Protein AF-A0A534W3M5-F1 (afdb_monomer_lite)

Foldseek 3Di:
DDDDDDDDDDDDDDDDPDDPPDDDDDDPPPPQDWAAFLQGIDGPVQQWAEDAEDALDWDFACSVVVPDPDPPVVVVSLVVSLVVLLVVVVVPHAEYEYAQEPFTDDDSVSRNSSCVSRVRTYHYHYDFDDCVTGCVVVVVVD

pLDDT: mean 82.83, std 19.69, range [33.22, 98.88]

Secondary structure (DSSP, 8-state):
----------PPPP-------PPPP---------EEETTEEE-GGG--SEESS--S----TTHHHHSTT-HHHHHHHHHHHHHHHHHHHHTT--EEEE---TTTT--HHHHHHHHHHH--EEEEP-S---TTTSTHHHHHH-

Sequence (142 aa):
MAAPHDHASGRQPSRRKGVLTAAPGPRSRARMKTVQTVTGPCAPSELGTTLMHEHLMIGWPGWEAEAPADRAARREHAKRCVDRMLELRDLGLATFLDPCPIDLGRDVELMAEVAQATGVRIVCATGLYKEDQGAPAYFKFR

Structure (mmCIF, N/CA/C/O backbone):
data_AF-A0A534W3M5-F1
#
_entry.id   AF-A0A534W3M5-F1
#
loop_
_atom_site.group_PDB
_atom_site.id
_atom_site.type_symbol
_atom_site.label_atom_id
_atom_site.label_alt_id
_atom_site.label_comp_id
_atom_site.label_asym_id
_atom_site.label_entity_id
_atom_site.label_seq_id
_atom_site.pdbx_PDB_ins_code
_atom_site.Cartn_x
_atom_site.Cartn_y
_atom_site.Cartn_z
_atom_site.occupancy
_atom_site.B_iso_or_equiv
_atom_site.auth_seq_id
_atom_site.auth_comp_id
_atom_site.auth_asym_id
_atom_site.auth_atom_id
_atom_site.pdbx_PDB_model_num
ATOM 1 N N . MET A 1 1 ? 29.328 22.427 104.142 1.00 42.00 1 MET A N 1
ATOM 2 C CA . MET A 1 1 ? 27.958 21.937 104.405 1.00 42.00 1 MET A CA 1
ATOM 3 C C . MET A 1 1 ? 27.104 22.255 103.185 1.00 42.00 1 MET A C 1
ATOM 5 O O . MET A 1 1 ? 27.089 23.404 102.772 1.00 42.00 1 MET A O 1
ATOM 9 N N . ALA A 1 2 ? 26.509 21.229 102.569 1.00 36.62 2 ALA A N 1
ATOM 10 C CA . ALA A 1 2 ? 25.504 21.318 101.495 1.00 36.62 2 ALA A CA 1
ATOM 11 C C . ALA A 1 2 ? 24.163 21.840 102.075 1.00 36.62 2 ALA A C 1
ATOM 13 O O . ALA A 1 2 ? 24.003 21.763 103.289 1.00 36.62 2 ALA A O 1
ATOM 14 N N . ALA A 1 3 ? 23.151 22.360 101.371 1.00 38.16 3 ALA A N 1
ATOM 15 C CA . ALA A 1 3 ? 22.718 22.454 99.960 1.00 38.16 3 ALA A CA 1
ATOM 16 C C . ALA A 1 3 ? 21.714 23.660 99.881 1.00 38.16 3 ALA A C 1
ATOM 18 O O . ALA A 1 3 ? 21.710 24.436 100.840 1.00 38.16 3 ALA A O 1
ATOM 19 N N . PRO A 1 4 ? 20.752 23.810 98.933 1.00 49.88 4 PRO A N 1
ATOM 20 C CA . PRO A 1 4 ? 20.601 23.326 97.549 1.00 49.88 4 PRO A CA 1
ATOM 21 C C . PRO A 1 4 ? 20.193 24.455 96.557 1.00 49.88 4 PRO A C 1
ATOM 23 O O . PRO A 1 4 ? 19.717 25.508 96.963 1.00 49.88 4 PRO A O 1
ATOM 26 N N . HIS A 1 5 ? 20.264 24.212 95.245 1.00 33.22 5 HIS A N 1
ATOM 27 C CA . HIS A 1 5 ? 19.358 24.879 94.303 1.00 33.22 5 HIS A CA 1
ATOM 28 C C . HIS A 1 5 ? 18.798 23.872 93.299 1.00 33.22 5 HIS A C 1
ATOM 30 O O . HIS A 1 5 ? 19.516 23.105 92.661 1.00 33.22 5 HIS A O 1
ATOM 36 N N . ASP A 1 6 ? 17.475 23.887 93.283 1.00 44.59 6 ASP A N 1
ATOM 37 C CA . ASP A 1 6 ? 16.500 23.180 92.475 1.00 44.59 6 ASP A CA 1
ATOM 38 C C . ASP A 1 6 ? 16.595 23.584 90.998 1.00 44.59 6 ASP A C 1
ATOM 40 O O . ASP A 1 6 ? 16.739 24.770 90.724 1.00 44.59 6 ASP A O 1
ATOM 44 N N . HIS A 1 7 ? 16.470 22.631 90.067 1.00 36.81 7 HIS A N 1
ATOM 45 C CA . HIS A 1 7 ? 15.952 22.899 88.721 1.00 36.81 7 HIS A CA 1
ATOM 46 C C . HIS A 1 7 ? 15.398 21.627 88.062 1.00 36.81 7 HIS A C 1
ATOM 48 O O . HIS A 1 7 ? 16.113 20.811 87.487 1.00 36.81 7 HIS A O 1
ATOM 54 N N . ALA A 1 8 ? 14.075 21.513 88.158 1.00 44.03 8 ALA A N 1
ATOM 55 C CA . ALA A 1 8 ? 13.133 21.464 87.039 1.00 44.03 8 ALA A CA 1
ATOM 56 C C . ALA A 1 8 ? 13.383 20.485 85.869 1.00 44.03 8 ALA A C 1
ATOM 58 O O . ALA A 1 8 ? 14.320 20.566 85.078 1.00 44.03 8 ALA A O 1
ATOM 59 N N . SER A 1 9 ? 12.370 19.638 85.698 1.00 48.22 9 SER A N 1
ATOM 60 C CA . SER A 1 9 ? 12.078 18.736 84.590 1.00 48.22 9 SER A CA 1
ATOM 61 C C . SER A 1 9 ? 12.144 19.365 83.191 1.00 48.22 9 SER A C 1
ATOM 63 O O . SER A 1 9 ? 11.483 20.369 82.925 1.00 48.22 9 SER A O 1
ATOM 65 N N . GLY A 1 10 ? 12.779 18.663 82.249 1.00 36.25 10 GLY A N 1
ATOM 66 C CA . GLY A 1 10 ? 12.618 18.875 80.808 1.00 36.25 10 GLY A CA 1
ATOM 67 C C . GLY A 1 10 ? 12.271 17.563 80.105 1.00 36.25 10 GLY A C 1
ATOM 68 O O . GLY A 1 10 ? 13.146 16.757 79.802 1.00 36.25 10 GLY A O 1
ATOM 69 N N . ARG A 1 11 ? 10.979 17.323 79.857 1.00 47.16 11 ARG A N 1
ATOM 70 C CA . ARG A 1 11 ? 10.475 16.174 79.087 1.00 47.16 11 ARG A CA 1
ATOM 71 C C . ARG A 1 11 ? 10.846 16.377 77.610 1.00 47.16 11 ARG A C 1
ATOM 73 O O 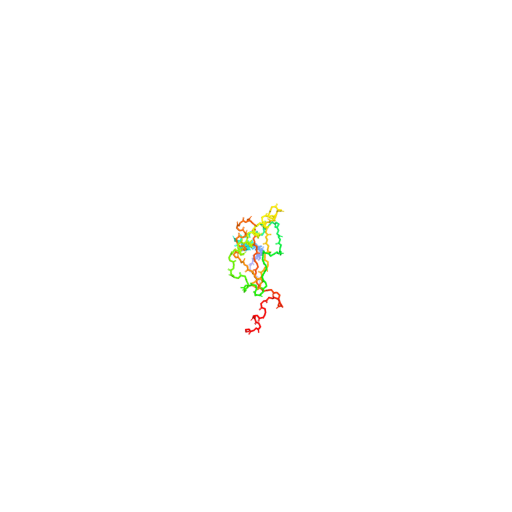. ARG A 1 11 ? 10.435 17.371 77.017 1.00 47.16 11 ARG A O 1
ATOM 80 N N . GLN A 1 12 ? 11.612 15.462 77.010 1.00 44.41 12 GLN A N 1
ATOM 81 C CA . GLN A 1 12 ? 11.948 15.538 75.581 1.00 44.41 12 GLN A CA 1
ATOM 82 C C . GLN A 1 12 ? 10.679 15.470 74.707 1.00 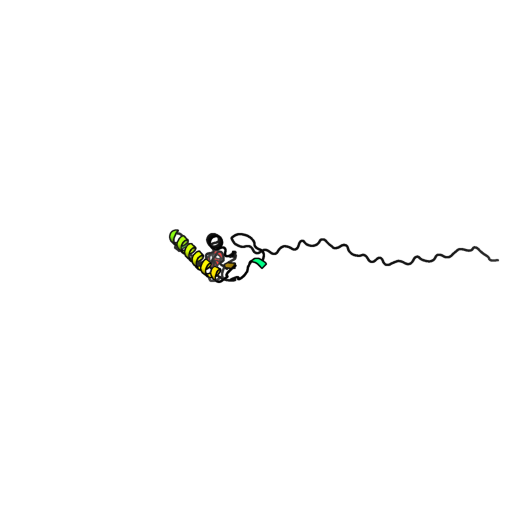44.41 12 GLN A C 1
ATOM 84 O O . GLN A 1 12 ? 9.818 14.619 74.951 1.00 44.41 12 GLN A O 1
ATOM 89 N N . PRO A 1 13 ? 10.546 16.311 73.665 1.00 42.03 13 PRO A N 1
ATOM 90 C CA . PRO A 1 13 ? 9.419 16.231 72.748 1.00 42.03 13 PRO A CA 1
ATOM 91 C C . PRO A 1 13 ? 9.560 15.008 71.830 1.00 42.03 13 PRO A C 1
ATOM 93 O O . PRO A 1 13 ? 10.579 14.804 71.168 1.00 42.03 13 PRO A O 1
ATOM 96 N N . SER A 1 14 ? 8.507 14.191 71.770 1.00 51.97 14 SER A N 1
ATOM 97 C CA . SER A 1 14 ? 8.415 13.033 70.881 1.00 51.97 14 SER A CA 1
ATOM 98 C C . SER A 1 14 ? 8.436 13.474 69.413 1.00 51.97 14 SER A C 1
ATOM 100 O O . SER A 1 14 ? 7.533 14.188 68.965 1.00 51.97 14 SER A O 1
ATOM 102 N N . ARG A 1 15 ? 9.423 13.011 68.637 1.00 49.62 15 ARG A N 1
ATOM 103 C CA . ARG A 1 15 ? 9.440 13.170 67.176 1.00 49.62 15 ARG A CA 1
ATOM 104 C C . ARG A 1 15 ? 8.264 12.399 66.567 1.00 49.62 15 ARG A C 1
ATOM 106 O O . ARG A 1 15 ? 8.302 11.174 66.483 1.00 49.62 15 ARG A O 1
ATOM 113 N N . ARG A 1 16 ? 7.221 13.103 66.119 1.00 53.59 16 ARG A N 1
ATOM 114 C CA . ARG A 1 16 ? 6.189 12.508 65.257 1.00 53.59 16 ARG A CA 1
ATOM 115 C C . ARG A 1 16 ? 6.798 12.273 63.872 1.00 53.59 16 ARG A C 1
ATOM 117 O O . ARG A 1 16 ? 7.259 13.216 63.236 1.00 53.59 16 ARG A O 1
ATOM 124 N N . LYS A 1 17 ? 6.816 11.017 63.415 1.00 45.88 17 LYS A N 1
ATOM 125 C CA . LYS A 1 17 ? 7.158 10.661 62.030 1.00 45.88 17 LYS A CA 1
ATOM 126 C C . LYS A 1 17 ? 6.054 11.204 61.117 1.00 45.88 17 LYS A C 1
ATOM 128 O O . LYS A 1 17 ? 4.964 10.643 61.078 1.00 45.88 17 LYS A O 1
ATOM 133 N N . GLY A 1 18 ? 6.316 12.313 60.429 1.00 42.78 18 GLY A N 1
ATOM 134 C CA . GLY A 1 18 ? 5.458 12.783 59.346 1.00 42.78 18 GLY A CA 1
ATOM 135 C C . GLY A 1 18 ? 5.538 11.804 58.177 1.00 42.78 18 GLY A C 1
ATOM 136 O O . GLY A 1 18 ? 6.629 11.521 57.685 1.00 42.78 18 GLY A O 1
ATOM 137 N N . VAL A 1 19 ? 4.398 11.262 57.756 1.00 53.31 19 VAL A N 1
ATOM 138 C CA . VAL A 1 19 ? 4.290 10.534 56.490 1.00 53.31 19 VAL A CA 1
ATOM 139 C C . VAL A 1 19 ? 4.341 11.579 55.378 1.00 53.31 19 VAL A C 1
ATOM 141 O O . VAL A 1 19 ? 3.407 12.356 55.207 1.00 53.31 19 VAL A O 1
ATOM 144 N N . LEU A 1 20 ? 5.456 11.625 54.650 1.00 47.66 20 LEU A N 1
ATOM 145 C CA . LEU A 1 20 ? 5.566 12.360 53.393 1.00 47.66 20 LEU A CA 1
ATOM 146 C C . LEU A 1 20 ? 4.705 11.637 52.353 1.00 47.66 20 LEU A C 1
ATOM 148 O O . LEU A 1 20 ? 5.134 10.651 51.758 1.00 47.66 20 LEU A O 1
ATOM 152 N N . THR A 1 21 ? 3.477 12.101 52.139 1.00 54.72 21 THR A N 1
ATOM 153 C CA . THR A 1 21 ? 2.707 11.713 50.955 1.00 54.72 21 THR A CA 1
ATOM 154 C C . THR A 1 21 ? 3.331 12.421 49.757 1.00 54.72 21 THR A C 1
ATOM 156 O O . THR A 1 21 ? 3.209 13.640 49.624 1.00 54.72 21 THR A O 1
ATOM 159 N N . ALA A 1 22 ? 4.052 11.679 48.917 1.00 57.38 22 ALA A N 1
ATOM 160 C CA . ALA A 1 22 ? 4.599 12.208 47.675 1.00 57.38 22 ALA A CA 1
ATOM 161 C C . ALA A 1 22 ? 3.462 12.777 46.808 1.00 57.38 22 ALA A C 1
ATOM 163 O O . ALA A 1 22 ? 2.446 12.113 46.593 1.00 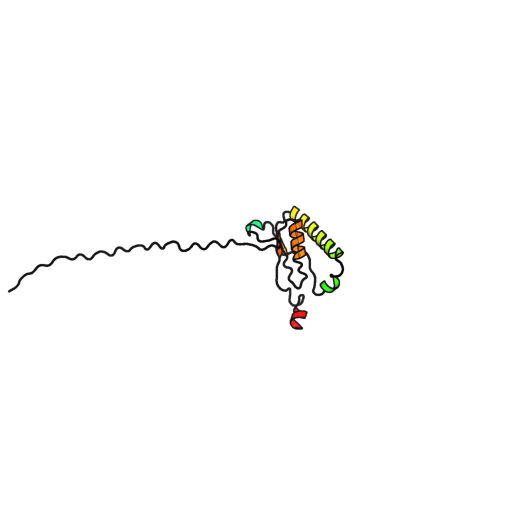57.38 22 ALA A O 1
ATOM 164 N N . ALA A 1 23 ? 3.629 14.008 46.320 1.00 60.78 23 ALA A N 1
ATOM 165 C CA . ALA A 1 23 ? 2.725 14.576 45.329 1.00 60.78 23 ALA A CA 1
ATOM 166 C C . ALA A 1 23 ? 2.730 13.689 44.069 1.00 60.78 23 ALA A C 1
ATOM 168 O O . ALA A 1 23 ? 3.795 13.183 43.696 1.00 60.78 23 ALA A O 1
ATOM 169 N N . PRO A 1 24 ? 1.580 13.480 43.401 1.00 57.31 24 PRO A N 1
ATOM 170 C CA . PRO A 1 24 ? 1.558 12.725 42.159 1.00 57.31 24 PRO A CA 1
ATOM 171 C C . PRO A 1 24 ? 2.468 13.428 41.148 1.00 57.31 24 PRO A C 1
ATOM 173 O O . PRO A 1 24 ? 2.273 14.604 40.839 1.00 57.31 24 PRO A O 1
ATOM 176 N N . GLY A 1 25 ? 3.488 12.708 40.672 1.00 59.69 25 GLY A N 1
ATOM 177 C CA . GLY A 1 25 ? 4.401 13.198 39.643 1.00 59.69 25 GLY A CA 1
ATOM 178 C C . GLY A 1 25 ? 3.649 13.605 38.370 1.00 59.69 25 GLY A C 1
ATOM 179 O O . GLY A 1 25 ? 2.478 13.243 38.198 1.00 59.69 25 GLY A O 1
ATOM 180 N N . PRO A 1 26 ? 4.289 14.362 37.462 1.00 64.50 26 PRO A N 1
ATOM 181 C CA . PRO A 1 26 ? 3.658 14.774 36.215 1.00 64.50 26 PRO A CA 1
ATOM 182 C C . PRO A 1 26 ? 3.135 13.529 35.497 1.00 64.50 26 PRO A C 1
ATOM 184 O O . PRO A 1 26 ? 3.909 12.646 35.125 1.00 64.50 26 PRO A O 1
ATOM 187 N N . ARG A 1 27 ? 1.807 13.428 35.340 1.00 62.81 27 ARG A N 1
ATOM 188 C CA . ARG A 1 27 ? 1.201 12.346 34.561 1.00 62.81 27 ARG A CA 1
ATOM 189 C C . ARG A 1 27 ? 1.803 12.455 33.169 1.00 62.81 27 ARG A C 1
ATOM 191 O O . ARG A 1 27 ? 1.568 13.455 32.489 1.00 62.81 27 ARG A O 1
ATOM 198 N N . SER A 1 28 ? 2.591 11.465 32.752 1.00 65.75 28 SER A N 1
ATOM 199 C CA . SER A 1 28 ? 3.010 11.384 31.358 1.00 65.75 28 SER A CA 1
ATOM 200 C C . SER A 1 28 ? 1.735 11.460 30.526 1.00 65.75 28 SER A C 1
ATOM 202 O O . SER A 1 28 ? 0.840 10.631 30.719 1.00 65.75 28 SER A O 1
ATOM 204 N N . ARG A 1 29 ? 1.609 12.459 29.645 1.00 62.81 29 ARG A N 1
ATOM 205 C CA . ARG A 1 29 ? 0.580 12.420 28.603 1.00 62.81 29 ARG A CA 1
ATOM 206 C C . ARG A 1 29 ? 0.714 11.051 27.950 1.00 62.81 29 ARG A C 1
ATOM 208 O O . ARG A 1 29 ? 1.776 10.755 27.405 1.00 62.81 29 ARG A O 1
ATOM 215 N N . ALA A 1 30 ? -0.309 10.206 28.069 1.00 65.88 30 ALA A N 1
ATOM 216 C CA . ALA A 1 30 ? -0.327 8.936 27.368 1.00 65.88 30 ALA A CA 1
ATOM 217 C C . ALA A 1 30 ? -0.092 9.261 25.891 1.00 65.88 30 ALA A C 1
ATOM 219 O O . ALA A 1 30 ? -0.886 9.975 25.276 1.00 65.88 30 ALA A O 1
ATOM 220 N N . ARG A 1 31 ? 1.059 8.847 25.350 1.00 72.50 31 ARG A N 1
ATOM 221 C CA . ARG A 1 31 ? 1.357 9.028 23.933 1.00 72.50 31 ARG A CA 1
ATOM 222 C C . ARG A 1 31 ? 0.311 8.203 23.193 1.00 72.50 31 ARG A C 1
ATOM 224 O O . ARG A 1 31 ? 0.362 6.975 23.243 1.00 72.50 31 ARG A O 1
ATOM 231 N N . MET A 1 32 ? -0.665 8.879 22.589 1.00 74.31 32 MET A N 1
ATOM 232 C CA . MET A 1 32 ? -1.661 8.241 21.733 1.00 74.31 32 MET A CA 1
ATOM 233 C C . MET A 1 32 ? -0.892 7.444 20.681 1.00 74.31 32 MET A C 1
ATOM 235 O O . MET A 1 32 ? -0.097 8.012 19.931 1.00 74.31 32 MET A O 1
ATOM 239 N N . LYS A 1 33 ? -1.048 6.119 20.701 1.00 91.00 33 LYS A N 1
ATOM 240 C CA . LYS A 1 33 ? -0.452 5.250 19.688 1.00 91.00 33 LYS A CA 1
ATOM 241 C C . LYS A 1 33 ? -1.162 5.554 18.371 1.00 91.00 33 LYS A C 1
ATOM 243 O O . LYS A 1 33 ? -2.389 5.598 18.354 1.00 91.00 33 LYS A O 1
ATOM 248 N N . THR A 1 34 ? -0.406 5.772 17.303 1.00 96.38 34 THR A N 1
ATOM 249 C CA . THR A 1 34 ? -0.935 6.009 15.956 1.00 96.38 34 THR A CA 1
ATOM 250 C C . THR A 1 34 ? -0.245 5.085 14.960 1.00 96.38 34 THR A C 1
ATOM 252 O O . THR A 1 34 ? 0.905 4.693 15.163 1.00 96.38 34 THR A O 1
ATOM 255 N N . VAL A 1 35 ? -0.957 4.737 13.892 1.00 97.62 35 VAL A N 1
ATOM 256 C CA . VAL A 1 35 ? -0.448 3.999 12.732 1.00 97.62 35 VAL A CA 1
ATOM 257 C C . VAL A 1 35 ? -0.516 4.926 11.531 1.00 97.62 35 VAL A C 1
ATOM 259 O O . VAL A 1 35 ? -1.561 5.521 11.277 1.00 97.62 35 VAL A O 1
ATOM 262 N N . GLN A 1 36 ? 0.597 5.082 10.816 1.00 98.12 36 GLN A N 1
ATOM 263 C CA . GLN A 1 36 ? 0.631 5.871 9.586 1.00 98.12 36 GLN A CA 1
ATOM 264 C C . GLN A 1 36 ? 0.066 5.047 8.431 1.00 98.12 36 GLN A C 1
ATOM 266 O O . GLN A 1 36 ? 0.493 3.915 8.211 1.00 98.12 36 GLN A O 1
ATOM 271 N N . THR A 1 37 ? -0.876 5.627 7.696 1.00 98.38 37 THR A N 1
ATOM 272 C CA . THR A 1 37 ? -1.382 5.089 6.428 1.00 98.38 37 THR A CA 1
ATOM 273 C C . THR A 1 37 ? -1.067 6.084 5.316 1.00 98.38 37 THR A C 1
ATOM 275 O O . THR A 1 37 ? -0.765 7.249 5.587 1.00 98.38 37 THR A O 1
ATOM 278 N N . VAL A 1 38 ? -1.159 5.656 4.060 1.00 98.19 38 VAL A N 1
ATOM 279 C CA . VAL A 1 38 ? -0.884 6.518 2.895 1.00 98.19 38 VAL A CA 1
ATOM 280 C C . VAL A 1 38 ? -1.852 7.701 2.761 1.00 98.19 38 VAL A C 1
ATOM 282 O O . VAL A 1 38 ? -1.527 8.684 2.104 1.00 98.19 38 VAL A O 1
ATOM 285 N N . THR A 1 39 ? -3.012 7.653 3.425 1.00 98.06 39 THR A N 1
ATOM 286 C CA . THR A 1 39 ? -4.001 8.745 3.481 1.00 98.06 39 THR A CA 1
ATOM 287 C C . THR A 1 39 ? -4.046 9.455 4.840 1.00 98.06 39 THR A C 1
ATOM 289 O O . THR A 1 39 ? -4.972 10.218 5.106 1.00 98.06 39 THR A O 1
ATOM 292 N N . GLY A 1 40 ? -3.062 9.216 5.715 1.00 97.62 40 GLY A N 1
ATOM 293 C CA . GLY A 1 40 ? -2.934 9.867 7.023 1.00 97.62 40 GLY A CA 1
ATOM 294 C C . GLY A 1 40 ? -2.933 8.902 8.217 1.00 97.62 40 GLY A C 1
ATOM 295 O O . GLY A 1 40 ? -3.108 7.693 8.060 1.00 97.62 40 GLY A O 1
ATOM 296 N N . PRO A 1 41 ? -2.690 9.403 9.438 1.00 97.88 41 PRO A N 1
ATOM 297 C CA . PRO A 1 41 ? -2.623 8.564 10.629 1.00 97.88 41 PRO A CA 1
ATOM 298 C C . PRO A 1 41 ? -4.005 8.077 11.089 1.00 97.88 41 PRO A C 1
ATOM 300 O O . PRO A 1 41 ? -4.994 8.797 10.977 1.00 97.88 41 PRO A O 1
ATOM 303 N N . CYS A 1 42 ? -4.050 6.897 11.707 1.00 97.12 42 CYS A N 1
ATOM 304 C CA . CYS A 1 42 ? -5.216 6.374 12.426 1.00 97.12 42 CYS A CA 1
ATOM 305 C C . CYS A 1 42 ? -4.825 5.804 13.800 1.00 97.12 42 CYS A C 1
ATOM 307 O O . CYS A 1 42 ? -3.644 5.571 14.086 1.00 97.12 42 CYS A O 1
ATOM 309 N N . ALA A 1 43 ? -5.803 5.591 14.675 1.00 96.88 43 ALA A N 1
ATOM 310 C CA . ALA A 1 43 ? -5.611 4.863 15.920 1.00 96.88 43 ALA A CA 1
ATOM 311 C C . ALA A 1 43 ? -5.524 3.345 15.651 1.00 96.88 43 ALA A C 1
ATOM 313 O O . ALA A 1 43 ? -6.247 2.829 14.802 1.00 96.88 43 ALA A O 1
ATOM 314 N N . PRO A 1 44 ? -4.721 2.580 16.416 1.00 97.00 44 PRO A N 1
ATOM 315 C CA . PRO A 1 44 ? -4.631 1.126 16.263 1.00 97.00 44 PRO A CA 1
ATOM 316 C C . PRO A 1 44 ? -5.974 0.386 16.354 1.00 97.00 44 PRO A C 1
ATOM 318 O O . PRO A 1 44 ? -6.140 -0.660 15.737 1.00 97.00 44 PRO A O 1
ATOM 321 N N . SER A 1 45 ? -6.942 0.922 17.103 1.00 96.69 45 SER A N 1
ATOM 322 C CA . SER A 1 45 ? -8.294 0.358 17.211 1.00 96.69 45 SER A CA 1
ATOM 323 C C . SER A 1 45 ? -9.120 0.480 15.926 1.00 96.69 45 SER A C 1
ATOM 325 O O . SER A 1 45 ? -10.149 -0.175 15.815 1.00 96.69 45 SER A O 1
ATOM 327 N N . GLU A 1 46 ? -8.701 1.311 14.970 1.00 97.19 46 GLU A N 1
ATOM 328 C CA . GLU A 1 46 ? -9.395 1.530 13.694 1.00 97.19 46 GLU A CA 1
ATOM 329 C C . GLU A 1 46 ? -8.914 0.601 12.569 1.00 97.19 46 GLU A C 1
ATOM 331 O O . GLU A 1 46 ? -9.470 0.651 11.474 1.00 97.19 46 GLU A O 1
ATOM 336 N N . LEU A 1 47 ? -7.891 -0.232 12.804 1.00 97.94 47 LEU A N 1
ATOM 337 C CA . LEU A 1 47 ? -7.319 -1.087 11.756 1.00 97.94 47 LEU A CA 1
ATOM 338 C C . LEU A 1 47 ? -8.298 -2.160 11.258 1.00 97.94 47 LEU A C 1
ATOM 340 O O . LEU A 1 47 ? -8.244 -2.534 10.089 1.00 97.94 47 LEU A O 1
ATOM 344 N N . GLY A 1 48 ? -9.208 -2.632 12.116 1.00 98.19 48 GLY A N 1
ATOM 345 C CA . GLY A 1 48 ? -10.173 -3.680 11.770 1.00 98.19 48 GLY A CA 1
ATOM 346 C C . GLY A 1 48 ? -9.509 -4.945 11.207 1.00 98.19 48 GLY A C 1
ATOM 347 O O . GLY A 1 48 ? -8.367 -5.269 11.548 1.00 98.19 48 GLY A O 1
ATOM 348 N N . THR A 1 49 ? -10.220 -5.668 10.338 1.00 98.62 49 THR A N 1
ATOM 349 C CA . THR A 1 49 ? -9.651 -6.804 9.597 1.00 98.62 49 THR A CA 1
ATOM 350 C C . THR A 1 49 ? -8.483 -6.313 8.752 1.00 98.62 49 THR A C 1
ATOM 352 O O . THR A 1 49 ? -8.665 -5.447 7.892 1.00 98.62 49 THR A O 1
ATOM 355 N N . THR A 1 50 ? -7.294 -6.859 9.009 1.00 98.75 50 THR A N 1
ATOM 356 C CA . THR A 1 50 ? -6.053 -6.415 8.372 1.00 98.75 50 THR A CA 1
ATOM 357 C C . THR A 1 50 ? -5.367 -7.567 7.653 1.00 98.75 50 THR A C 1
ATOM 359 O O . THR A 1 50 ? -5.020 -8.564 8.288 1.00 98.75 50 THR A O 1
ATOM 362 N N . LEU A 1 51 ? -5.117 -7.407 6.353 1.00 98.62 51 LEU A N 1
ATOM 363 C CA . LEU A 1 51 ? -4.171 -8.259 5.634 1.00 98.62 51 LEU A CA 1
ATOM 364 C C . LEU A 1 51 ? -2.765 -7.693 5.835 1.00 98.62 51 LEU A C 1
ATOM 366 O O . LEU A 1 51 ? -2.466 -6.576 5.420 1.00 98.62 51 LEU A O 1
ATOM 370 N N . MET A 1 52 ? -1.929 -8.439 6.557 1.00 98.31 52 MET A N 1
ATOM 371 C CA . MET A 1 52 ? -0.665 -7.934 7.108 1.00 98.31 52 MET A CA 1
ATOM 372 C C . MET A 1 52 ? 0.525 -8.004 6.144 1.00 98.31 52 MET A C 1
ATOM 374 O O . MET A 1 52 ? 1.579 -7.466 6.474 1.00 98.31 52 MET A O 1
ATOM 378 N N . HIS A 1 53 ? 0.399 -8.690 5.009 1.00 98.25 53 HIS A N 1
ATOM 379 C CA . HIS A 1 53 ? 1.464 -8.818 4.016 1.00 98.25 53 HIS A CA 1
ATOM 380 C C . HIS A 1 53 ? 0.850 -9.113 2.653 1.00 98.25 53 HIS A C 1
ATOM 382 O O . HIS A 1 53 ? 0.619 -10.268 2.313 1.00 98.25 53 HIS A O 1
ATOM 388 N N . GLU A 1 54 ? 0.619 -8.075 1.869 1.00 98.00 54 GLU A N 1
ATOM 389 C CA . GLU A 1 54 ? 0.075 -8.183 0.520 1.00 98.00 54 GLU A CA 1
ATOM 390 C C . GLU A 1 54 ? 0.793 -7.190 -0.391 1.00 98.00 54 GLU A C 1
ATOM 392 O O . GLU A 1 54 ? 1.448 -6.282 0.098 1.00 98.00 54 GLU A O 1
ATOM 397 N N . HIS A 1 55 ? 0.681 -7.325 -1.708 1.00 97.06 55 HIS A N 1
ATOM 398 C CA . HIS A 1 55 ? 1.309 -6.383 -2.641 1.00 97.06 55 HIS A CA 1
ATOM 399 C C . HIS A 1 55 ? 0.278 -5.924 -3.662 1.00 97.06 55 HIS A C 1
ATOM 401 O O . HIS A 1 55 ? -0.341 -6.760 -4.321 1.00 97.06 55 HIS A O 1
ATOM 407 N N . LEU A 1 56 ? 0.095 -4.611 -3.824 1.00 95.50 56 LEU A N 1
ATOM 408 C CA . LEU A 1 56 ? -0.700 -4.084 -4.943 1.00 95.50 56 LEU A CA 1
ATOM 409 C C . LEU A 1 56 ? 0.008 -4.324 -6.279 1.00 95.50 56 LEU A C 1
ATOM 411 O O . LEU A 1 56 ? -0.625 -4.581 -7.303 1.00 95.50 56 LEU A O 1
ATOM 415 N N . MET A 1 57 ? 1.334 -4.222 -6.254 1.00 91.69 57 MET A N 1
ATOM 416 C CA . MET A 1 57 ? 2.214 -4.382 -7.398 1.00 91.69 57 MET A CA 1
ATOM 417 C C . MET A 1 57 ? 3.585 -4.846 -6.918 1.00 91.69 57 MET A C 1
ATOM 419 O O . MET A 1 57 ? 4.052 -4.442 -5.856 1.00 91.69 57 MET A O 1
ATOM 423 N N . ILE A 1 58 ? 4.239 -5.660 -7.740 1.00 91.81 58 ILE A N 1
ATOM 424 C CA . ILE A 1 58 ? 5.646 -6.021 -7.593 1.00 91.81 58 ILE A CA 1
ATOM 425 C C . ILE A 1 58 ? 6.329 -5.722 -8.924 1.00 91.81 58 ILE A C 1
ATOM 427 O O . ILE A 1 58 ? 5.825 -6.114 -9.978 1.00 91.81 58 ILE A O 1
ATOM 431 N N . GLY A 1 59 ? 7.473 -5.049 -8.865 1.00 89.62 59 GLY A N 1
ATOM 432 C CA . GLY A 1 59 ? 8.372 -4.845 -9.996 1.00 89.62 59 GLY A CA 1
ATOM 433 C C . GLY A 1 59 ? 9.779 -5.272 -9.605 1.00 89.62 59 GLY A C 1
ATOM 434 O O . GLY A 1 59 ? 10.347 -4.741 -8.657 1.00 89.62 59 GLY A O 1
ATOM 435 N N . TRP A 1 60 ? 10.348 -6.248 -10.309 1.00 88.19 60 TRP A N 1
ATOM 436 C CA . TRP A 1 60 ? 11.748 -6.621 -10.093 1.00 88.19 60 TRP A CA 1
ATOM 437 C C . TRP A 1 60 ? 12.685 -5.513 -10.582 1.00 88.19 60 TRP A C 1
ATOM 439 O O . TRP A 1 60 ? 12.308 -4.791 -11.506 1.00 88.19 60 TRP A O 1
ATOM 449 N N . PRO A 1 61 ? 13.910 -5.397 -10.040 1.00 84.12 61 PRO A N 1
ATOM 450 C CA . PRO A 1 61 ? 14.880 -4.428 -10.535 1.00 84.12 61 PRO A CA 1
ATOM 451 C C . PRO A 1 61 ? 15.029 -4.489 -12.061 1.00 84.12 61 PRO A C 1
ATOM 453 O O . PRO A 1 61 ? 15.338 -5.543 -12.619 1.00 84.12 61 PRO A O 1
ATOM 456 N N . GLY A 1 62 ? 14.810 -3.358 -12.736 1.00 80.56 62 GLY A N 1
ATOM 457 C CA . GLY A 1 62 ? 14.848 -3.267 -14.198 1.00 80.56 62 GLY A CA 1
ATOM 458 C C . GLY A 1 62 ? 13.473 -3.345 -14.864 1.00 80.56 62 GLY A C 1
ATOM 459 O O . GLY A 1 62 ? 13.356 -2.972 -16.030 1.00 80.56 62 GLY A O 1
ATOM 460 N N . TRP A 1 63 ? 12.418 -3.718 -14.134 1.00 80.44 63 TRP A N 1
ATOM 461 C CA . TRP A 1 63 ? 11.028 -3.580 -14.584 1.00 80.44 63 TRP A CA 1
ATOM 462 C C . TRP A 1 63 ? 10.715 -2.133 -14.972 1.00 80.44 63 TRP A C 1
ATOM 464 O O . TRP A 1 63 ? 10.007 -1.876 -15.940 1.00 80.44 63 TRP A O 1
ATOM 474 N N . GLU A 1 64 ? 11.310 -1.167 -14.274 1.00 75.06 64 GLU A N 1
ATOM 475 C CA . GLU A 1 64 ? 11.199 0.257 -14.574 1.00 75.06 64 GLU A CA 1
ATOM 476 C C . GLU A 1 64 ? 11.917 0.661 -15.863 1.00 75.06 64 GLU A C 1
ATOM 478 O O . GLU A 1 64 ? 11.826 1.816 -16.242 1.00 75.06 64 GLU A O 1
ATOM 483 N N . ALA A 1 65 ? 12.644 -0.223 -16.547 1.00 75.25 65 ALA A N 1
ATOM 484 C CA . ALA A 1 65 ? 13.138 0.037 -17.900 1.00 75.25 65 ALA A CA 1
ATOM 485 C C . ALA A 1 65 ? 12.134 -0.425 -18.973 1.00 75.25 65 ALA A C 1
ATOM 487 O O . ALA A 1 65 ? 12.113 0.127 -20.072 1.00 75.25 65 ALA A O 1
ATOM 488 N N . GLU A 1 66 ? 11.273 -1.392 -18.644 1.00 68.12 66 GLU A N 1
ATOM 489 C CA . GLU A 1 66 ? 10.212 -1.905 -19.521 1.00 68.12 66 GLU A CA 1
ATOM 490 C C . GLU A 1 66 ? 8.884 -1.147 -19.326 1.00 68.12 66 GLU A C 1
ATOM 492 O O . GLU A 1 66 ? 8.152 -0.892 -20.282 1.00 68.12 66 GLU A O 1
ATOM 497 N N . ALA A 1 67 ? 8.590 -0.730 -18.093 1.00 59.69 67 ALA A N 1
ATOM 498 C CA . ALA A 1 67 ? 7.341 -0.094 -17.677 1.00 59.69 67 ALA A CA 1
ATOM 499 C C . ALA A 1 67 ? 7.101 1.390 -18.081 1.00 59.69 67 ALA A C 1
ATOM 501 O O . ALA A 1 67 ? 5.930 1.751 -18.227 1.00 59.69 67 ALA A O 1
ATOM 502 N N . PRO A 1 68 ? 8.094 2.296 -18.268 1.00 51.91 68 PRO A N 1
ATOM 503 C CA . PRO A 1 68 ? 7.822 3.745 -18.299 1.00 51.91 68 PRO A CA 1
ATOM 504 C C . PRO A 1 68 ? 7.125 4.297 -19.541 1.00 51.91 68 PRO A C 1
ATOM 506 O O . PRO A 1 68 ? 6.784 5.480 -19.556 1.00 51.91 68 PRO A O 1
ATOM 509 N N . ALA A 1 69 ? 6.940 3.519 -20.607 1.00 54.91 69 ALA A N 1
ATOM 510 C CA . ALA A 1 69 ? 6.427 4.084 -21.854 1.00 54.91 69 ALA A CA 1
ATOM 511 C C . ALA A 1 69 ? 4.892 4.203 -21.893 1.00 54.91 69 ALA A C 1
ATOM 513 O O . ALA A 1 69 ? 4.374 5.055 -22.620 1.00 54.91 69 ALA A O 1
ATOM 514 N N . ASP A 1 70 ? 4.153 3.400 -21.117 1.00 68.69 70 ASP A N 1
ATOM 515 C CA . ASP A 1 70 ? 2.706 3.273 -21.304 1.00 68.69 70 ASP A CA 1
ATOM 516 C C . ASP A 1 70 ? 1.869 3.749 -20.106 1.00 68.69 70 ASP A C 1
ATOM 518 O O . ASP A 1 70 ? 1.511 3.009 -19.187 1.00 68.69 70 ASP A O 1
ATOM 522 N N . ARG A 1 71 ? 1.455 5.021 -20.166 1.00 70.62 71 ARG A N 1
ATOM 523 C CA . ARG A 1 71 ? 0.473 5.593 -19.228 1.00 70.62 71 ARG A CA 1
ATOM 524 C C . ARG A 1 71 ? -0.865 4.842 -19.230 1.00 70.62 71 ARG A C 1
ATOM 526 O O . ARG A 1 71 ? -1.595 4.933 -18.244 1.00 70.62 71 ARG A O 1
ATOM 533 N N . ALA A 1 72 ? -1.235 4.168 -20.321 1.00 77.56 72 ALA A N 1
ATOM 534 C CA . ALA A 1 72 ? -2.447 3.358 -20.360 1.00 77.56 72 ALA A CA 1
ATOM 535 C C . ALA A 1 72 ? -2.286 2.089 -19.514 1.00 77.56 72 ALA A C 1
ATOM 537 O O . ALA A 1 72 ? -3.186 1.792 -18.730 1.00 77.56 72 ALA A O 1
ATOM 538 N N . ALA A 1 73 ? -1.127 1.426 -19.575 1.00 81.12 73 ALA A N 1
ATOM 539 C CA . ALA A 1 73 ? -0.814 0.278 -18.727 1.00 81.12 73 ALA A CA 1
ATOM 540 C C . ALA A 1 73 ? -0.884 0.616 -17.228 1.00 81.12 73 ALA A C 1
ATOM 542 O O . ALA A 1 73 ? -1.519 -0.123 -16.477 1.00 81.12 73 ALA A O 1
ATOM 543 N N . ARG A 1 74 ? -0.343 1.766 -16.782 1.00 85.50 74 ARG A N 1
ATOM 544 C CA . ARG A 1 74 ? -0.516 2.208 -15.378 1.00 85.50 74 ARG A CA 1
ATOM 545 C C . ARG A 1 74 ? -2.003 2.326 -15.043 1.00 85.50 74 ARG A C 1
ATOM 547 O O . ARG A 1 74 ? -2.443 1.758 -14.048 1.00 85.50 74 ARG A O 1
ATOM 554 N N . ARG A 1 75 ? -2.789 3.056 -15.845 1.00 89.12 75 ARG A N 1
ATOM 555 C CA . ARG A 1 75 ? -4.225 3.249 -15.562 1.00 89.12 75 ARG A CA 1
ATOM 556 C C . ARG A 1 75 ? -4.974 1.922 -15.454 1.00 89.12 75 ARG A C 1
ATOM 558 O O . ARG A 1 75 ? -5.802 1.766 -14.564 1.00 89.12 75 ARG A O 1
ATOM 565 N N . GLU A 1 76 ? -4.654 0.967 -16.319 1.00 90.06 76 GLU A N 1
ATOM 566 C CA . GLU A 1 76 ? -5.224 -0.378 -16.264 1.00 90.06 76 GLU A CA 1
ATOM 567 C C . GLU A 1 76 ? -4.808 -1.125 -14.984 1.00 90.06 76 GLU A C 1
ATOM 569 O O . GLU A 1 76 ? -5.650 -1.739 -14.330 1.00 90.06 76 GLU A O 1
ATOM 574 N N . HIS A 1 77 ? -3.544 -1.023 -14.559 1.00 89.56 77 HIS A N 1
ATOM 575 C CA . HIS A 1 77 ? -3.094 -1.580 -13.278 1.00 89.56 77 HIS A CA 1
ATOM 576 C C . HIS A 1 77 ? -3.814 -0.947 -12.083 1.00 89.56 77 HIS A C 1
ATOM 578 O O . HIS A 1 77 ? -4.292 -1.672 -11.210 1.00 89.56 77 HIS A O 1
ATOM 584 N N . ALA A 1 78 ? -3.951 0.381 -12.062 1.00 94.56 78 ALA A N 1
ATOM 585 C CA . ALA A 1 78 ? -4.666 1.091 -11.007 1.00 94.56 78 ALA A CA 1
ATOM 586 C C . ALA A 1 78 ? -6.131 0.653 -10.931 1.00 94.56 78 ALA A C 1
ATOM 588 O O . ALA A 1 78 ? -6.614 0.303 -9.855 1.00 94.56 78 ALA A O 1
ATOM 589 N N . LYS A 1 79 ? -6.807 0.557 -12.084 1.00 97.00 79 LYS A N 1
ATOM 590 C CA . LYS A 1 79 ? -8.177 0.047 -12.167 1.00 97.00 79 LYS A CA 1
ATOM 591 C C . LYS A 1 79 ? -8.292 -1.358 -11.570 1.00 97.00 79 LYS A C 1
ATOM 593 O O . LYS A 1 79 ? -9.169 -1.596 -10.748 1.00 97.00 79 LYS A O 1
ATOM 598 N N . ARG A 1 80 ? -7.392 -2.278 -11.935 1.00 96.75 80 ARG A N 1
ATOM 599 C CA . ARG A 1 80 ? -7.389 -3.648 -11.390 1.00 96.75 80 ARG A CA 1
ATOM 600 C C . ARG A 1 80 ? -7.188 -3.665 -9.878 1.00 96.75 80 ARG A C 1
ATOM 602 O O . ARG A 1 80 ? -7.892 -4.405 -9.197 1.00 96.75 80 ARG A O 1
ATOM 609 N N . CYS A 1 81 ? -6.267 -2.852 -9.362 1.00 98.00 81 CYS A N 1
ATOM 610 C CA . CYS A 1 81 ? -6.026 -2.734 -7.925 1.00 98.00 81 CYS A CA 1
ATOM 611 C C . CYS A 1 81 ? -7.276 -2.240 -7.188 1.00 98.00 81 CYS A C 1
ATOM 613 O O . CYS A 1 81 ? -7.658 -2.824 -6.178 1.00 98.00 81 CYS A O 1
ATOM 615 N N . VAL A 1 82 ? -7.939 -1.206 -7.717 1.00 98.69 82 VAL A N 1
ATOM 616 C CA . VAL A 1 82 ? -9.195 -0.682 -7.163 1.00 98.69 82 VAL A CA 1
ATOM 617 C C . VAL A 1 82 ? -10.283 -1.751 -7.181 1.00 98.69 82 VAL A C 1
ATOM 619 O O . VAL A 1 82 ? -10.871 -2.013 -6.136 1.00 98.69 82 VAL A O 1
ATOM 622 N N . ASP A 1 83 ? -10.511 -2.411 -8.319 1.00 98.62 83 ASP A N 1
ATOM 623 C CA . ASP A 1 83 ? -11.551 -3.437 -8.456 1.00 98.62 83 ASP A CA 1
ATOM 624 C C . ASP A 1 83 ? -11.358 -4.567 -7.427 1.00 98.62 83 ASP A C 1
ATOM 626 O O . ASP A 1 83 ? -12.293 -4.912 -6.705 1.00 98.62 83 ASP A O 1
ATOM 630 N N . ARG A 1 84 ? -10.133 -5.100 -7.283 1.00 98.44 84 ARG A N 1
ATOM 631 C CA . ARG A 1 84 ? -9.852 -6.157 -6.291 1.00 98.44 84 ARG A CA 1
ATOM 632 C C . ARG A 1 84 ? -9.957 -5.665 -4.856 1.00 98.44 84 ARG A C 1
ATOM 634 O O . ARG A 1 84 ? -10.447 -6.388 -3.995 1.00 98.44 84 ARG A O 1
ATOM 641 N N . MET A 1 85 ? -9.510 -4.445 -4.583 1.00 98.69 85 MET A N 1
ATOM 642 C CA . MET A 1 85 ? -9.593 -3.885 -3.239 1.00 98.69 85 MET A CA 1
ATOM 643 C C . MET A 1 85 ? -11.051 -3.654 -2.816 1.00 98.69 85 MET A C 1
ATOM 645 O O . MET A 1 85 ? -11.389 -3.884 -1.657 1.00 98.69 85 MET A O 1
ATOM 649 N N . LEU A 1 86 ? -11.932 -3.263 -3.746 1.00 98.81 86 LEU A N 1
ATOM 650 C CA . LEU A 1 86 ? -13.376 -3.177 -3.505 1.00 98.81 86 LEU A CA 1
ATOM 651 C C . LEU A 1 86 ? -13.979 -4.556 -3.203 1.00 98.81 86 LEU A C 1
ATOM 653 O O . LEU A 1 86 ? -14.712 -4.678 -2.226 1.00 98.81 86 LEU A O 1
ATOM 657 N N . GLU A 1 87 ? -13.615 -5.595 -3.966 1.00 98.62 87 GLU A N 1
ATOM 658 C CA . GLU A 1 87 ? -14.037 -6.978 -3.685 1.00 98.62 87 GLU A CA 1
ATOM 659 C C . GLU A 1 87 ? -13.624 -7.411 -2.264 1.00 98.62 87 GLU A C 1
ATOM 661 O O . GLU A 1 87 ? -14.439 -7.937 -1.507 1.00 98.62 87 GLU A O 1
ATOM 666 N N . LEU A 1 88 ? -12.377 -7.141 -1.861 1.00 98.50 88 LEU A N 1
ATOM 667 C CA . LEU A 1 88 ? -11.884 -7.462 -0.516 1.00 98.50 88 LEU A CA 1
ATOM 668 C C . LEU A 1 88 ? -12.586 -6.652 0.580 1.00 98.50 88 LEU A C 1
ATOM 670 O O . LEU A 1 88 ? -12.908 -7.187 1.643 1.00 98.50 88 LEU A O 1
ATOM 674 N N . ARG A 1 89 ? -12.838 -5.364 0.337 1.00 98.62 89 ARG A N 1
ATOM 675 C CA . ARG A 1 89 ? -13.588 -4.502 1.257 1.00 98.62 89 ARG A CA 1
ATOM 676 C C . ARG A 1 89 ? -14.994 -5.042 1.491 1.00 98.62 89 ARG A C 1
ATOM 678 O O . ARG A 1 89 ? -15.442 -5.079 2.634 1.00 98.62 89 ARG A O 1
ATOM 685 N N . ASP A 1 90 ? -15.668 -5.486 0.435 1.00 98.62 90 ASP A N 1
ATOM 686 C CA . ASP A 1 90 ? -17.025 -6.031 0.516 1.00 98.62 90 ASP A CA 1
ATOM 687 C C . ASP A 1 90 ? -17.063 -7.363 1.300 1.00 98.62 90 ASP A C 1
ATOM 689 O O . ASP A 1 90 ? -18.088 -7.710 1.885 1.00 98.62 90 ASP A O 1
ATOM 693 N N . LEU A 1 91 ? -15.922 -8.058 1.416 1.00 98.44 91 LEU A N 1
ATOM 694 C CA . LEU A 1 91 ? -15.713 -9.206 2.311 1.00 98.44 91 LEU A CA 1
ATOM 695 C C . LEU A 1 91 ? -15.331 -8.815 3.755 1.00 98.44 91 LEU A C 1
ATOM 697 O O . LEU A 1 91 ? -15.099 -9.688 4.592 1.00 98.44 91 LEU A O 1
ATOM 701 N N . GLY A 1 92 ? -15.275 -7.519 4.073 1.00 98.44 92 GLY A N 1
ATOM 702 C CA . GLY A 1 92 ? -14.995 -6.998 5.413 1.00 98.44 92 GLY A CA 1
ATOM 703 C C . GLY A 1 92 ? -13.540 -6.594 5.664 1.00 98.44 92 GLY A C 1
ATOM 704 O O . GLY A 1 92 ? -13.160 -6.424 6.827 1.00 98.44 92 GLY A O 1
ATOM 705 N N . LEU A 1 93 ? -12.718 -6.437 4.618 1.00 98.69 93 LEU A N 1
ATOM 706 C CA . LEU A 1 93 ? -11.372 -5.876 4.752 1.00 98.69 93 LEU A CA 1
ATOM 707 C C . LEU A 1 93 ? -11.436 -4.392 5.140 1.00 98.69 93 LEU A C 1
ATOM 709 O O . LEU A 1 93 ? -12.124 -3.602 4.497 1.00 98.69 93 LEU A O 1
ATOM 713 N N . ALA A 1 94 ? -10.666 -4.006 6.159 1.00 98.62 94 ALA A N 1
ATOM 714 C CA . ALA A 1 94 ? -10.550 -2.616 6.599 1.00 98.62 94 ALA A CA 1
ATOM 715 C C . ALA A 1 94 ? -9.158 -2.024 6.334 1.00 98.62 94 ALA A C 1
ATOM 717 O O . ALA A 1 94 ? -9.056 -0.844 5.982 1.00 98.62 94 ALA A O 1
ATOM 718 N N . THR A 1 95 ? -8.102 -2.833 6.480 1.00 98.88 95 THR A N 1
ATOM 719 C CA . THR A 1 95 ? -6.713 -2.400 6.286 1.00 98.88 95 THR A CA 1
ATOM 720 C C . THR A 1 95 ? -5.9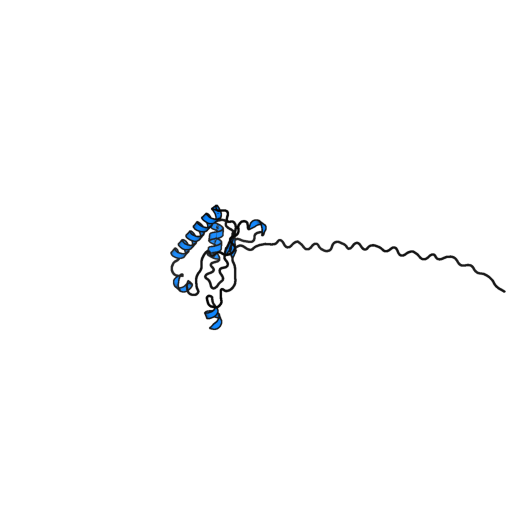09 -3.406 5.464 1.00 98.88 95 THR A C 1
ATOM 722 O O . THR A 1 95 ? -6.002 -4.615 5.652 1.00 98.88 95 THR A O 1
ATOM 725 N N . PHE A 1 96 ? -5.063 -2.890 4.584 1.00 98.62 96 PHE A N 1
ATOM 726 C CA . PHE A 1 96 ? -4.120 -3.631 3.758 1.00 98.62 96 PHE A CA 1
ATOM 727 C C . PHE A 1 96 ? -2.706 -3.120 4.051 1.00 98.62 96 PHE A C 1
ATOM 729 O O . PHE A 1 96 ? -2.468 -1.912 4.038 1.00 98.62 96 PHE A O 1
ATOM 736 N N . LEU A 1 97 ? -1.761 -4.007 4.352 1.00 98.62 97 LEU A N 1
ATOM 737 C CA . LEU A 1 97 ? -0.357 -3.640 4.513 1.00 98.62 97 LEU A CA 1
ATOM 738 C C . LEU A 1 97 ? 0.416 -4.072 3.275 1.00 98.62 97 LEU A C 1
ATOM 740 O O . LEU A 1 97 ? 0.491 -5.265 2.987 1.00 98.62 97 LEU A O 1
ATOM 744 N N . ASP A 1 98 ? 1.026 -3.092 2.612 1.00 98.38 98 ASP A N 1
ATOM 745 C CA . ASP A 1 98 ? 1.924 -3.304 1.486 1.00 98.38 98 ASP A CA 1
ATOM 746 C C . ASP A 1 98 ? 3.391 -3.174 1.943 1.00 98.38 98 ASP A C 1
ATOM 748 O O . ASP A 1 98 ? 3.853 -2.058 2.238 1.00 98.38 98 ASP A O 1
ATOM 752 N N . PRO A 1 99 ? 4.133 -4.296 2.078 1.00 97.00 99 PRO A N 1
ATOM 753 C CA . PRO A 1 99 ? 5.507 -4.286 2.529 1.00 97.00 99 PRO A CA 1
ATOM 754 C C . PRO A 1 99 ? 6.505 -4.081 1.380 1.00 97.00 99 PRO A C 1
ATOM 756 O O . PRO A 1 99 ? 7.694 -4.322 1.589 1.00 97.00 99 PRO A O 1
ATOM 759 N N . CYS A 1 100 ? 6.063 -3.662 0.190 1.00 95.56 100 CYS A N 1
ATOM 760 C CA . CYS A 1 100 ? 6.924 -3.474 -0.970 1.00 95.56 100 CYS A CA 1
ATOM 761 C C . CYS A 1 100 ? 7.982 -2.371 -0.718 1.00 95.56 100 CYS A C 1
ATOM 763 O O . CYS A 1 100 ? 7.631 -1.210 -0.467 1.00 95.56 100 CYS A O 1
ATOM 765 N N . PRO A 1 101 ? 9.290 -2.706 -0.724 1.00 94.38 101 PRO A N 1
ATOM 766 C CA . PRO A 1 101 ? 10.381 -1.750 -0.527 1.00 94.38 101 PRO A CA 1
ATOM 767 C C . PRO A 1 101 ? 10.710 -0.957 -1.801 1.00 94.38 101 PRO A C 1
ATOM 769 O O . PRO A 1 101 ? 10.144 -1.165 -2.871 1.00 94.38 101 PRO A O 1
ATOM 772 N N . ILE A 1 102 ? 11.665 -0.026 -1.694 1.00 91.19 102 ILE A N 1
ATOM 773 C CA . ILE A 1 102 ? 12.043 0.857 -2.812 1.00 91.19 102 ILE A CA 1
ATOM 774 C C . ILE A 1 102 ? 12.605 0.104 -4.028 1.00 91.19 102 ILE A C 1
ATOM 776 O O . ILE A 1 102 ? 12.492 0.592 -5.143 1.00 91.19 102 ILE A O 1
ATOM 780 N N . ASP A 1 103 ? 13.200 -1.065 -3.816 1.00 91.69 103 ASP A N 1
ATOM 781 C CA . ASP A 1 103 ? 13.881 -1.885 -4.819 1.00 91.69 103 ASP A CA 1
ATOM 782 C C . ASP A 1 103 ? 13.053 -3.093 -5.289 1.00 91.69 103 ASP A C 1
ATOM 784 O O . ASP A 1 103 ? 13.605 -4.031 -5.862 1.00 91.69 103 ASP A O 1
ATOM 788 N N . LEU A 1 104 ? 11.737 -3.066 -5.043 1.00 92.81 104 LEU A N 1
ATOM 789 C CA . LEU A 1 104 ? 10.777 -4.070 -5.520 1.00 92.81 104 LEU A CA 1
ATOM 790 C C . LEU A 1 104 ? 9.540 -3.431 -6.192 1.00 92.81 104 LEU A C 1
ATOM 792 O O . LEU A 1 104 ? 8.479 -4.047 -6.303 1.00 92.81 104 LEU A O 1
ATOM 796 N N . GLY A 1 105 ? 9.665 -2.184 -6.659 1.00 89.25 105 GLY A N 1
ATOM 797 C CA . GLY A 1 105 ? 8.608 -1.507 -7.416 1.00 89.25 105 GLY A CA 1
ATOM 798 C C . GLY A 1 105 ? 7.566 -0.772 -6.568 1.00 89.25 105 GLY A C 1
ATOM 799 O O . GLY A 1 105 ? 6.422 -0.632 -6.997 1.00 89.25 105 GLY A O 1
ATOM 800 N N . ARG A 1 106 ? 7.931 -0.286 -5.372 1.00 93.19 106 ARG A N 1
ATOM 801 C CA . ARG A 1 106 ? 7.030 0.513 -4.525 1.00 93.19 106 ARG A CA 1
ATOM 802 C C . ARG A 1 106 ? 6.505 1.756 -5.253 1.00 93.19 106 ARG A C 1
ATOM 804 O O . ARG A 1 106 ? 7.269 2.674 -5.547 1.00 93.19 106 ARG A O 1
ATOM 811 N N . ASP A 1 107 ? 5.183 1.841 -5.384 1.00 93.12 107 ASP A N 1
ATOM 812 C CA . ASP A 1 107 ? 4.458 2.999 -5.921 1.00 93.12 107 ASP A CA 1
ATOM 813 C C . ASP A 1 107 ? 3.501 3.572 -4.860 1.00 93.12 107 ASP A C 1
ATOM 815 O O . ASP A 1 107 ? 2.363 3.129 -4.695 1.00 93.12 107 ASP A O 1
ATOM 819 N N . VAL A 1 108 ? 3.975 4.572 -4.108 1.00 95.50 108 VAL A N 1
ATOM 820 C CA . VAL A 1 108 ? 3.186 5.208 -3.035 1.00 95.50 108 VAL A CA 1
ATOM 821 C C . VAL A 1 108 ? 2.018 6.043 -3.565 1.00 95.50 108 VAL A C 1
ATOM 823 O O . VAL A 1 108 ? 1.037 6.243 -2.849 1.00 95.50 108 VAL A O 1
ATOM 826 N N . GLU A 1 109 ? 2.098 6.516 -4.811 1.00 95.12 109 GLU A N 1
ATOM 827 C CA . GLU A 1 109 ? 1.020 7.277 -5.444 1.00 95.12 109 GLU A CA 1
ATOM 828 C C . GLU A 1 109 ? -0.133 6.347 -5.818 1.00 95.12 109 GLU A C 1
ATOM 830 O O . GLU A 1 109 ? -1.288 6.666 -5.543 1.00 95.12 109 GLU A O 1
ATOM 835 N N . LEU A 1 110 ? 0.175 5.161 -6.356 1.00 95.50 110 LEU A N 1
ATOM 836 C CA . LEU A 1 110 ? -0.811 4.104 -6.585 1.00 95.50 110 LEU A CA 1
ATOM 837 C C . LEU A 1 110 ? -1.472 3.668 -5.275 1.00 95.50 110 LEU A C 1
ATOM 839 O O . LEU A 1 110 ? -2.694 3.545 -5.219 1.00 95.50 110 LEU A O 1
ATOM 843 N N . MET A 1 111 ? -0.692 3.468 -4.208 1.00 98.19 111 MET A N 1
ATOM 844 C CA . MET A 1 111 ? -1.253 3.125 -2.896 1.00 98.19 111 MET A CA 1
ATOM 845 C C . MET A 1 111 ? -2.242 4.196 -2.413 1.00 98.19 111 MET A C 1
ATOM 847 O O . MET A 1 111 ? -3.332 3.864 -1.950 1.00 98.19 111 MET A O 1
ATOM 851 N N . ALA A 1 112 ? -1.897 5.481 -2.537 1.00 98.31 112 ALA A N 1
ATOM 852 C CA . ALA A 1 112 ? -2.790 6.573 -2.155 1.00 98.31 112 ALA A CA 1
ATOM 853 C C . ALA A 1 112 ? -4.054 6.629 -3.031 1.00 98.31 112 ALA A C 1
ATOM 855 O O . ALA A 1 112 ? -5.149 6.810 -2.500 1.00 98.31 112 ALA A O 1
ATOM 856 N N . GLU A 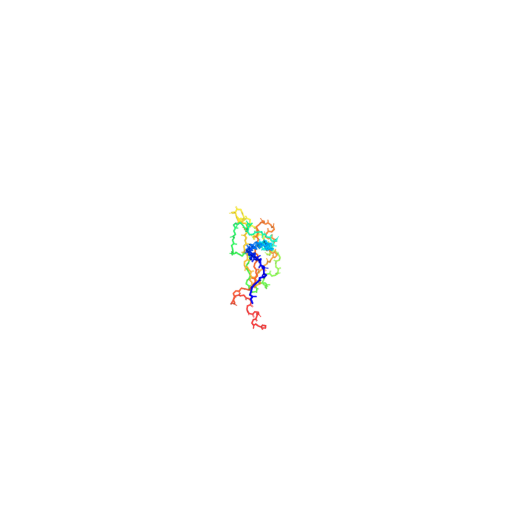1 113 ? -3.915 6.432 -4.343 1.00 98.19 113 GLU A N 1
ATOM 857 C CA . GLU A 1 113 ? -5.018 6.372 -5.310 1.00 98.19 113 GLU A CA 1
ATOM 858 C C . GLU A 1 113 ? -6.015 5.256 -4.952 1.00 98.19 113 GLU A C 1
ATOM 860 O O . GLU A 1 113 ? -7.215 5.509 -4.818 1.00 98.19 113 GLU A O 1
ATOM 865 N N . VAL A 1 114 ? -5.520 4.039 -4.704 1.00 98.56 114 VAL A N 1
ATOM 866 C CA . VAL A 1 114 ? -6.347 2.878 -4.331 1.00 98.56 114 VAL A CA 1
ATOM 867 C C . VAL A 1 114 ? -7.023 3.086 -2.974 1.00 98.56 114 VAL A C 1
ATOM 869 O O . VAL A 1 114 ? -8.220 2.816 -2.839 1.00 98.56 114 VAL A O 1
ATOM 872 N N . ALA A 1 115 ? -6.299 3.597 -1.973 1.00 98.75 115 ALA A N 1
ATOM 873 C CA . ALA A 1 115 ? -6.867 3.884 -0.654 1.00 98.75 115 ALA A CA 1
ATOM 874 C C . ALA A 1 115 ? -8.009 4.910 -0.738 1.00 98.75 115 ALA A C 1
ATOM 876 O O . ALA A 1 115 ? -9.077 4.701 -0.163 1.00 98.75 115 ALA A O 1
ATOM 877 N N . GLN A 1 116 ? -7.815 5.996 -1.495 1.00 98.62 116 GLN A N 1
ATOM 878 C CA . GLN A 1 116 ? -8.832 7.035 -1.686 1.00 98.62 116 GLN A CA 1
ATOM 879 C C . GLN A 1 116 ? -10.062 6.510 -2.433 1.00 98.62 116 GLN A C 1
ATOM 881 O O . GLN A 1 116 ? -11.187 6.814 -2.042 1.00 98.62 116 GLN A O 1
ATOM 886 N N . ALA A 1 117 ? -9.862 5.708 -3.481 1.00 98.56 117 ALA A N 1
ATOM 887 C CA . ALA A 1 117 ? -10.955 5.178 -4.293 1.00 98.56 117 ALA A CA 1
ATOM 888 C C . ALA A 1 117 ? -11.799 4.122 -3.558 1.00 98.56 117 ALA A C 1
ATOM 890 O O . ALA A 1 117 ? -12.999 4.006 -3.806 1.00 98.56 117 ALA A O 1
ATOM 891 N N . THR A 1 118 ? -11.187 3.336 -2.668 1.00 98.69 118 THR A N 1
ATOM 892 C CA . THR A 1 118 ? -11.854 2.184 -2.033 1.00 98.69 118 THR A CA 1
ATOM 893 C C . THR A 1 118 ? -12.310 2.436 -0.603 1.00 98.69 118 THR A C 1
ATOM 895 O O . THR A 1 118 ? -13.264 1.797 -0.148 1.00 98.69 118 THR A O 1
ATOM 898 N N . GLY A 1 119 ? -11.652 3.357 0.104 1.00 98.38 119 GLY A N 1
ATOM 899 C CA . GLY A 1 119 ? -11.822 3.569 1.539 1.00 98.38 119 GLY A CA 1
ATOM 900 C C . GLY A 1 119 ? -11.087 2.546 2.414 1.00 98.38 119 GLY A C 1
ATOM 901 O O . GLY A 1 119 ? -11.161 2.645 3.639 1.00 98.38 119 GLY A O 1
ATOM 902 N N . VAL A 1 120 ? -10.368 1.581 1.823 1.00 98.69 120 VAL A N 1
ATOM 903 C CA . VAL A 1 120 ? -9.502 0.656 2.569 1.00 98.69 120 VAL A CA 1
ATOM 904 C C . VAL A 1 120 ? -8.229 1.391 2.978 1.00 98.69 120 VAL A C 1
ATOM 906 O O . VAL A 1 120 ? -7.578 2.045 2.162 1.00 98.69 120 VAL A O 1
ATOM 909 N N . ARG A 1 121 ? -7.849 1.287 4.255 1.00 98.62 121 ARG A N 1
ATOM 910 C CA . ARG A 1 121 ? -6.601 1.882 4.751 1.00 98.62 121 ARG A CA 1
ATOM 911 C C . ARG A 1 121 ? -5.415 1.103 4.195 1.00 98.62 121 ARG A C 1
ATOM 913 O O . ARG A 1 121 ? -5.392 -0.118 4.309 1.00 98.62 121 ARG A O 1
ATOM 920 N N . ILE A 1 122 ? -4.407 1.797 3.671 1.00 98.75 122 ILE A N 1
ATOM 921 C CA . ILE A 1 122 ? -3.163 1.158 3.224 1.00 98.75 122 ILE A CA 1
ATOM 922 C C . ILE A 1 122 ? -1.992 1.611 4.093 1.00 98.75 122 ILE A C 1
ATOM 924 O O . ILE A 1 122 ? -1.694 2.805 4.185 1.00 98.75 122 ILE A O 1
ATOM 928 N N . VAL A 1 123 ? -1.318 0.655 4.728 1.00 98.56 123 VAL A N 1
ATOM 929 C CA . VAL A 1 123 ? -0.050 0.871 5.432 1.00 98.56 123 VAL A CA 1
ATOM 930 C C . VAL A 1 123 ? 1.085 0.548 4.466 1.00 98.56 123 VAL A C 1
ATOM 932 O O . VAL A 1 123 ? 1.196 -0.581 4.003 1.00 98.56 123 VAL A O 1
ATOM 935 N N . CYS A 1 124 ? 1.926 1.537 4.172 1.00 97.81 124 CYS A N 1
ATOM 936 C CA . CYS A 1 124 ? 3.105 1.378 3.320 1.00 97.81 124 CYS A CA 1
ATOM 937 C C . CYS A 1 124 ? 4.342 1.067 4.170 1.00 97.81 124 CYS A C 1
ATOM 939 O O . CYS A 1 124 ? 4.528 1.659 5.238 1.00 97.81 124 CYS A O 1
ATOM 941 N N . ALA A 1 125 ? 5.230 0.212 3.663 1.00 96.19 125 ALA A N 1
ATOM 942 C CA . ALA A 1 125 ? 6.550 -0.003 4.247 1.00 96.19 125 ALA A CA 1
ATOM 943 C C . ALA A 1 125 ? 7.676 0.775 3.543 1.00 96.19 125 ALA A C 1
ATOM 945 O O . ALA A 1 125 ? 7.526 1.430 2.506 1.00 96.19 125 ALA A O 1
ATOM 946 N N . THR A 1 126 ? 8.855 0.711 4.152 1.00 95.62 126 THR A N 1
ATOM 947 C CA . THR A 1 126 ? 10.115 1.191 3.589 1.00 95.62 126 THR A CA 1
ATOM 948 C C . THR A 1 126 ? 11.223 0.199 3.916 1.00 95.62 126 THR A C 1
ATOM 950 O O . THR A 1 126 ? 11.066 -0.623 4.817 1.00 95.62 126 THR A O 1
ATOM 953 N N . GLY A 1 127 ? 12.345 0.289 3.209 1.00 94.25 127 GLY A N 1
ATOM 954 C CA . GLY A 1 127 ? 13.481 -0.608 3.378 1.00 94.25 127 GLY A CA 1
ATOM 955 C C . GLY A 1 127 ? 14.047 -1.049 2.038 1.00 94.25 127 GLY A C 1
ATOM 956 O O . GLY A 1 127 ? 13.804 -0.401 1.018 1.00 94.25 127 GLY A O 1
ATOM 957 N N . LEU A 1 128 ? 14.794 -2.148 2.086 1.00 93.31 128 LEU A N 1
ATOM 958 C CA . LEU A 1 128 ? 15.365 -2.849 0.943 1.00 93.31 128 LEU A CA 1
ATOM 959 C C . LEU A 1 128 ? 14.890 -4.299 0.963 1.00 93.31 128 LEU A C 1
ATOM 961 O O . LEU A 1 128 ? 14.661 -4.864 2.038 1.00 93.31 128 LEU A O 1
ATOM 965 N N . TYR A 1 129 ? 14.748 -4.883 -0.218 1.00 93.62 129 TYR A N 1
ATOM 966 C CA . TYR A 1 129 ? 14.403 -6.281 -0.377 1.00 93.62 129 TYR A CA 1
ATOM 967 C C . TYR A 1 129 ? 15.613 -7.193 -0.125 1.00 93.62 129 TYR A C 1
ATOM 969 O O . TYR A 1 129 ? 16.689 -6.774 0.308 1.00 93.62 129 TYR A O 1
ATOM 977 N N . LYS A 1 130 ? 15.409 -8.490 -0.357 1.00 91.44 130 LYS A N 1
ATOM 978 C CA . LYS A 1 130 ? 16.395 -9.549 -0.168 1.00 91.44 130 LYS A CA 1
ATOM 979 C C . LYS A 1 130 ? 17.662 -9.298 -0.992 1.00 91.44 130 LYS A C 1
ATOM 981 O O . LYS A 1 130 ? 17.599 -8.877 -2.144 1.00 91.44 130 LYS A O 1
ATOM 986 N N . GLU A 1 131 ? 18.816 -9.621 -0.406 1.00 90.12 131 GLU A N 1
ATOM 987 C CA . GLU A 1 131 ? 20.119 -9.215 -0.938 1.00 90.12 131 GLU A CA 1
ATOM 988 C C . GLU A 1 131 ? 20.403 -9.696 -2.379 1.00 90.12 131 GLU A C 1
ATOM 990 O O . GLU A 1 131 ? 21.000 -8.995 -3.189 1.00 90.12 131 GLU A O 1
ATOM 995 N N . ASP A 1 132 ? 19.993 -10.904 -2.730 1.00 89.25 132 ASP A N 1
ATOM 996 C CA . ASP A 1 132 ? 20.259 -11.491 -4.047 1.00 89.25 132 ASP A CA 1
ATOM 997 C C . ASP A 1 132 ? 19.207 -11.137 -5.111 1.00 89.25 132 ASP A C 1
ATOM 999 O O . ASP A 1 132 ? 19.355 -11.542 -6.262 1.00 89.25 132 ASP A O 1
ATOM 1003 N N . GLN A 1 133 ? 18.149 -10.408 -4.742 1.00 87.06 133 GLN A N 1
ATOM 1004 C CA . GLN A 1 133 ? 16.994 -10.133 -5.607 1.00 87.06 133 GLN A CA 1
ATOM 1005 C C . GLN A 1 133 ? 16.607 -8.649 -5.691 1.00 87.06 133 GLN A C 1
ATOM 1007 O O . GLN A 1 133 ? 15.867 -8.275 -6.596 1.00 87.06 133 GLN A O 1
ATOM 1012 N N . GLY A 1 134 ? 17.071 -7.816 -4.757 1.00 87.50 134 GLY A N 1
ATO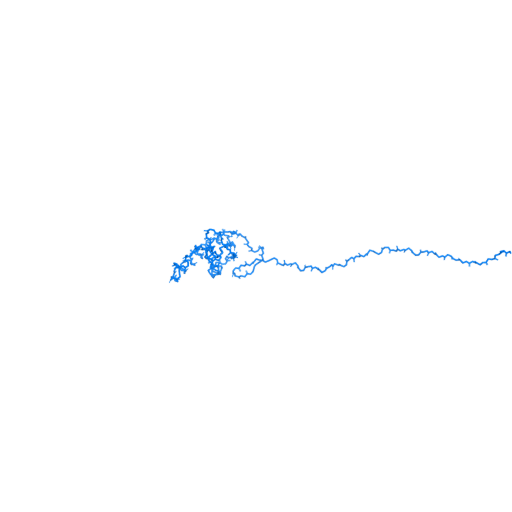M 1013 C CA . GLY A 1 134 ? 16.817 -6.376 -4.732 1.00 87.50 134 GLY A CA 1
ATOM 1014 C C . GLY A 1 134 ? 17.949 -5.551 -5.349 1.00 87.50 134 GLY A C 1
ATOM 1015 O O . GLY A 1 134 ? 18.611 -5.940 -6.311 1.00 87.50 134 GLY A O 1
ATOM 1016 N N . ALA A 1 135 ? 18.221 -4.396 -4.748 1.00 84.75 135 ALA A N 1
ATOM 1017 C CA . ALA A 1 135 ? 19.219 -3.442 -5.227 1.00 84.75 135 ALA A CA 1
ATOM 1018 C C . ALA A 1 135 ? 20.723 -3.713 -4.928 1.00 84.75 135 ALA A C 1
ATOM 1020 O O . ALA A 1 135 ? 21.533 -2.844 -5.268 1.00 84.75 135 ALA A O 1
ATOM 1021 N N . PRO A 1 136 ? 21.211 -4.834 -4.347 1.00 85.69 136 PRO A N 1
ATOM 1022 C CA . PRO A 1 136 ? 22.649 -4.956 -4.056 1.00 85.69 136 PRO A CA 1
ATOM 1023 C C . PRO A 1 136 ? 23.598 -4.894 -5.241 1.00 85.69 136 PRO A C 1
ATOM 1025 O O . PRO A 1 136 ? 24.734 -4.476 -5.045 1.00 85.69 136 PRO A O 1
ATOM 1028 N N . ALA A 1 137 ? 23.169 -5.227 -6.461 1.00 83.56 137 ALA A N 1
ATOM 1029 C CA . ALA A 1 137 ? 23.993 -4.985 -7.648 1.00 83.56 137 ALA A CA 1
ATOM 1030 C C . ALA A 1 137 ? 24.340 -3.490 -7.804 1.00 83.56 137 ALA A C 1
ATOM 1032 O O . ALA A 1 137 ? 25.488 -3.149 -8.083 1.00 83.56 137 ALA A O 1
ATOM 1033 N N . TYR A 1 138 ? 23.380 -2.595 -7.541 1.00 81.00 138 TYR A N 1
ATOM 1034 C CA . TYR A 1 138 ? 23.602 -1.148 -7.547 1.00 81.00 138 TYR A CA 1
ATOM 1035 C C . TYR A 1 138 ? 24.545 -0.711 -6.416 1.00 81.00 138 TYR A C 1
ATOM 1037 O O . TYR A 1 138 ? 25.489 0.039 -6.658 1.00 81.00 138 TYR A O 1
ATOM 1045 N N . PHE A 1 139 ? 24.325 -1.203 -5.192 1.00 83.44 139 PHE A N 1
ATOM 1046 C CA . PHE A 1 139 ? 25.120 -0.801 -4.024 1.00 83.44 139 PHE A CA 1
ATOM 1047 C C . PHE A 1 139 ? 26.537 -1.387 -3.992 1.00 83.44 139 PHE A C 1
ATOM 1049 O O . PHE A 1 139 ? 27.410 -0.778 -3.390 1.00 83.44 139 PHE A O 1
ATOM 1056 N N . LYS A 1 140 ? 26.776 -2.550 -4.610 1.00 85.81 140 LYS A N 1
ATOM 1057 C CA . LYS A 1 140 ? 28.107 -3.183 -4.690 1.00 85.81 140 LYS A CA 1
ATOM 1058 C C . LYS A 1 140 ? 28.954 -2.650 -5.849 1.00 85.81 140 LYS A C 1
ATOM 1060 O O . LYS A 1 140 ? 30.167 -2.824 -5.834 1.00 85.81 140 LYS A O 1
ATOM 1065 N N . PHE A 1 141 ? 28.323 -2.055 -6.862 1.00 84.94 141 PHE A N 1
ATOM 1066 C CA . PHE A 1 141 ? 29.020 -1.432 -7.990 1.00 84.94 141 PHE A CA 1
ATOM 1067 C C . PHE A 1 141 ? 29.563 -0.030 -7.664 1.00 84.94 141 PHE A C 1
ATOM 1069 O O . PHE A 1 141 ? 30.553 0.392 -8.259 1.00 84.94 141 PHE A O 1
ATOM 1076 N N . ARG A 1 142 ? 28.884 0.699 -6.772 1.00 61.00 142 ARG A N 1
ATOM 1077 C CA . ARG A 1 142 ? 29.175 2.090 -6.394 1.00 61.00 142 ARG A CA 1
ATOM 1078 C C . ARG A 1 142 ? 30.179 2.201 -5.253 1.00 61.00 142 ARG A C 1
ATOM 1080 O O . ARG A 1 142 ? 30.173 1.323 -4.367 1.00 61.00 142 ARG A O 1
#

Radius of gyration: 33.8 Å; chains: 1; bounding box: 46×36×126 Å